Protein AF-A0A929DBM9-F1 (afdb_monomer_lite)

Structure (mmCIF, N/CA/C/O backbone):
data_AF-A0A929DBM9-F1
#
_entry.id   AF-A0A929DBM9-F1
#
loop_
_atom_site.group_PDB
_atom_site.id
_atom_site.type_symbol
_atom_site.label_atom_id
_atom_site.label_alt_id
_atom_site.label_comp_id
_atom_site.label_asym_id
_atom_site.label_entity_id
_atom_site.label_seq_id
_atom_site.pdbx_PDB_ins_code
_atom_site.Cartn_x
_atom_site.Cartn_y
_atom_site.Cartn_z
_atom_site.occupancy
_atom_site.B_iso_or_equiv
_atom_site.auth_seq_id
_atom_site.auth_comp_id
_atom_site.auth_asym_id
_atom_site.auth_atom_id
_atom_site.pdbx_PDB_model_num
ATOM 1 N N . LEU A 1 1 ? 16.227 -7.879 21.714 1.00 87.81 1 LEU A N 1
ATOM 2 C CA . LEU A 1 1 ? 15.997 -8.322 20.321 1.00 87.81 1 LEU A CA 1
ATOM 3 C C . LEU A 1 1 ? 14.558 -7.976 19.955 1.00 87.81 1 LEU A C 1
ATOM 5 O O . LEU A 1 1 ? 13.703 -8.165 20.810 1.00 87.81 1 LEU A O 1
ATOM 9 N N . LEU A 1 2 ? 14.306 -7.448 18.754 1.00 95.88 2 LEU A N 1
ATOM 10 C CA . LEU A 1 2 ? 12.964 -7.168 18.230 1.00 95.88 2 LEU A CA 1
ATOM 11 C C . LEU A 1 2 ? 12.790 -7.937 16.918 1.00 95.88 2 LEU A C 1
ATOM 13 O O . LEU A 1 2 ? 13.619 -7.795 16.022 1.00 95.88 2 LEU A O 1
ATOM 17 N N . GLU A 1 3 ? 11.730 -8.734 16.816 1.00 96.94 3 GLU A N 1
ATOM 18 C CA . GLU A 1 3 ? 11.379 -9.483 15.610 1.00 96.94 3 GLU A CA 1
ATOM 19 C C . GLU A 1 3 ? 10.009 -9.025 15.104 1.00 96.94 3 GLU A C 1
ATOM 21 O O . GLU A 1 3 ? 9.023 -9.038 15.841 1.00 96.94 3 GLU A O 1
ATOM 26 N N . CYS A 1 4 ? 9.951 -8.621 13.834 1.00 96.38 4 CYS A N 1
ATOM 27 C CA . CYS A 1 4 ? 8.731 -8.144 13.192 1.00 96.38 4 CYS A CA 1
ATOM 28 C C . CYS A 1 4 ? 8.253 -9.173 12.167 1.00 96.38 4 CYS A C 1
ATOM 30 O O . CYS A 1 4 ? 8.743 -9.214 11.037 1.00 96.38 4 CYS A O 1
ATOM 32 N N . LEU A 1 5 ? 7.273 -9.988 12.552 1.00 96.06 5 LEU A N 1
ATOM 33 C CA . LEU A 1 5 ? 6.676 -10.990 11.672 1.00 96.06 5 LEU A CA 1
ATOM 34 C C . LEU A 1 5 ? 5.812 -10.313 10.598 1.00 96.06 5 LEU A C 1
ATOM 36 O O . LEU A 1 5 ? 4.666 -9.935 10.841 1.00 96.06 5 LEU A O 1
ATOM 40 N N . THR A 1 6 ? 6.381 -10.157 9.405 1.00 96.69 6 THR A N 1
ATOM 41 C CA . THR A 1 6 ? 5.739 -9.537 8.237 1.00 96.69 6 THR A CA 1
ATOM 42 C C . THR A 1 6 ? 5.645 -10.514 7.066 1.00 96.69 6 THR A C 1
ATOM 44 O O . THR A 1 6 ? 6.151 -11.635 7.130 1.00 96.69 6 THR A O 1
ATOM 47 N N . TYR A 1 7 ? 4.997 -10.094 5.979 1.00 96.81 7 TYR A N 1
ATOM 48 C CA . TYR A 1 7 ? 4.805 -10.928 4.800 1.00 96.81 7 TYR A CA 1
ATOM 49 C C . TYR A 1 7 ? 4.990 -10.170 3.490 1.00 96.81 7 TYR A C 1
ATOM 51 O O . TYR A 1 7 ? 4.386 -9.122 3.258 1.00 96.81 7 TYR A O 1
ATOM 59 N N . ARG A 1 8 ? 5.788 -10.750 2.587 1.00 95.81 8 ARG A N 1
ATOM 60 C CA . ARG A 1 8 ? 5.996 -10.228 1.234 1.00 95.81 8 ARG A CA 1
ATOM 61 C C . ARG A 1 8 ? 4.937 -10.794 0.294 1.00 95.81 8 ARG A C 1
ATOM 63 O O . ARG A 1 8 ? 4.937 -11.976 -0.049 1.00 95.81 8 ARG A O 1
ATOM 70 N N . TRP A 1 9 ? 4.036 -9.924 -0.151 1.00 95.69 9 TRP A N 1
ATOM 71 C CA . TRP A 1 9 ? 2.927 -10.336 -1.011 1.00 95.69 9 TRP A CA 1
ATOM 72 C C . TRP A 1 9 ? 3.399 -10.745 -2.394 1.00 95.69 9 TRP A C 1
ATOM 74 O O . TRP A 1 9 ? 2.910 -11.730 -2.919 1.00 95.69 9 TRP A O 1
ATOM 84 N N . ARG A 1 10 ? 4.359 -10.034 -2.984 1.00 95.50 10 ARG A N 1
ATOM 85 C CA . ARG A 1 10 ? 4.923 -10.386 -4.292 1.00 95.50 10 ARG A CA 1
ATOM 86 C C . ARG A 1 10 ? 6.109 -11.344 -4.154 1.00 95.50 10 ARG A C 1
ATOM 88 O O . ARG A 1 10 ? 6.555 -11.664 -3.048 1.00 95.50 10 ARG A O 1
ATOM 95 N N . GLY A 1 11 ? 6.573 -11.831 -5.292 1.00 93.31 11 GLY A N 1
ATOM 96 C CA . GLY A 1 11 ? 7.747 -12.671 -5.426 1.00 93.31 11 GLY A CA 1
ATOM 97 C C . GLY A 1 11 ? 9.004 -12.038 -4.850 1.00 93.31 11 GLY A C 1
ATOM 98 O O . GLY A 1 11 ? 9.001 -10.890 -4.403 1.00 93.31 11 GLY A O 1
ATOM 99 N N . HIS A 1 12 ? 10.097 -12.800 -4.831 1.00 93.50 12 HIS A N 1
ATOM 100 C CA . HIS A 1 12 ? 11.382 -12.254 -4.380 1.00 93.50 12 HIS A CA 1
ATOM 101 C C . HIS A 1 12 ? 11.817 -11.063 -5.236 1.00 93.50 12 HIS A C 1
ATOM 103 O O . HIS A 1 12 ? 12.328 -10.078 -4.706 1.00 93.50 12 HIS A O 1
ATOM 109 N N . VAL A 1 13 ? 11.537 -11.145 -6.538 1.00 92.69 13 VAL A N 1
ATOM 110 C CA . VAL A 1 13 ? 11.789 -10.098 -7.522 1.00 92.69 13 VAL A CA 1
ATOM 111 C C . VAL A 1 13 ? 10.612 -9.973 -8.484 1.00 92.69 13 VAL A C 1
ATOM 113 O O . VAL A 1 13 ? 9.881 -10.931 -8.740 1.00 92.69 13 VAL A O 1
ATOM 116 N N . GLY A 1 14 ? 10.461 -8.784 -9.060 1.00 92.50 14 GLY A N 1
ATOM 117 C CA . GLY A 1 14 ? 9.451 -8.519 -10.076 1.00 92.50 14 GLY A CA 1
ATOM 118 C C . GLY A 1 14 ? 8.016 -8.440 -9.536 1.00 92.50 14 GLY A C 1
ATOM 119 O O . GLY A 1 14 ? 7.768 -8.454 -8.330 1.00 92.50 14 GLY A O 1
ATOM 120 N N . PRO A 1 15 ? 7.034 -8.300 -10.440 1.00 94.06 15 PRO A N 1
ATOM 121 C CA . PRO A 1 15 ? 5.676 -7.938 -10.056 1.00 94.06 15 PRO A CA 1
ATOM 122 C C . PRO A 1 15 ? 4.777 -9.136 -9.713 1.00 94.06 15 PRO A C 1
ATOM 124 O O . PRO A 1 15 ? 3.622 -8.918 -9.355 1.00 94.06 15 PRO A O 1
ATOM 127 N N . ARG A 1 16 ? 5.230 -10.384 -9.859 1.00 94.75 16 ARG A N 1
ATOM 128 C CA . ARG A 1 16 ? 4.363 -11.569 -9.729 1.00 94.75 16 ARG A CA 1
ATOM 129 C C . ARG A 1 16 ? 4.128 -11.956 -8.268 1.00 94.75 16 ARG A C 1
ATOM 131 O O . ARG A 1 16 ? 4.829 -11.492 -7.378 1.00 94.75 16 ARG A O 1
ATOM 138 N N . TYR A 1 17 ? 3.125 -12.799 -8.028 1.00 94.31 17 TYR A N 1
ATOM 139 C CA . TYR A 1 17 ? 2.826 -13.381 -6.714 1.00 94.31 17 TYR A CA 1
ATOM 140 C C . TYR A 1 17 ? 3.434 -14.784 -6.531 1.00 94.31 17 TYR A C 1
ATOM 142 O O . TYR A 1 17 ? 3.259 -15.368 -5.471 1.00 94.31 17 TYR A O 1
ATOM 150 N N . ASP A 1 18 ? 4.145 -15.341 -7.511 1.00 93.25 18 ASP A N 1
ATOM 151 C CA . ASP A 1 18 ? 4.864 -16.628 -7.420 1.00 93.25 18 ASP A CA 1
ATOM 152 C C . ASP A 1 18 ? 4.044 -17.811 -6.854 1.00 93.25 18 ASP A C 1
ATOM 154 O O . ASP A 1 18 ? 4.601 -18.758 -6.304 1.00 93.25 18 ASP A O 1
ATOM 158 N N . ILE A 1 19 ? 2.712 -17.767 -6.980 1.00 94.50 19 ILE A N 1
ATOM 159 C CA . ILE A 1 19 ? 1.818 -18.878 -6.611 1.00 94.50 19 ILE A CA 1
ATOM 160 C C . ILE A 1 19 ? 2.003 -20.048 -7.590 1.00 94.50 19 ILE A C 1
ATOM 162 O O . ILE A 1 19 ? 1.852 -21.201 -7.216 1.00 94.50 19 ILE A O 1
ATOM 166 N N . ASP A 1 20 ? 2.402 -19.751 -8.829 1.00 92.00 20 ASP A N 1
ATOM 167 C CA . ASP A 1 20 ? 2.701 -20.708 -9.900 1.00 92.00 20 ASP A CA 1
ATOM 168 C C . ASP A 1 20 ? 4.087 -21.368 -9.780 1.00 92.00 20 ASP A C 1
ATOM 170 O O . ASP A 1 20 ? 4.507 -22.083 -10.687 1.00 92.00 20 ASP A O 1
ATOM 174 N N . LYS A 1 21 ? 4.837 -21.078 -8.711 1.00 90.25 21 LYS A N 1
ATOM 175 C CA . LYS A 1 21 ? 6.215 -21.558 -8.512 1.00 90.25 21 LYS A CA 1
ATOM 176 C C . LYS A 1 21 ? 6.339 -22.673 -7.476 1.00 90.25 21 LYS A C 1
ATOM 178 O O . LYS A 1 21 ? 7.461 -23.034 -7.143 1.00 90.25 21 LYS A O 1
ATOM 183 N N . ASP A 1 22 ? 5.222 -23.158 -6.931 1.00 87.19 22 ASP A N 1
ATOM 184 C CA . ASP A 1 22 ? 5.170 -24.136 -5.831 1.00 87.19 22 ASP A CA 1
ATOM 185 C C . ASP A 1 22 ? 5.970 -23.725 -4.574 1.00 87.19 22 ASP A C 1
ATOM 187 O O . ASP A 1 22 ? 6.268 -24.542 -3.706 1.00 87.19 22 ASP A O 1
ATOM 191 N N . LEU A 1 23 ? 6.293 -22.433 -4.435 1.00 90.88 23 LEU A N 1
ATOM 192 C CA . LEU A 1 23 ? 7.016 -21.882 -3.280 1.00 90.88 23 LEU A CA 1
ATOM 193 C C . LEU A 1 23 ? 6.089 -21.547 -2.105 1.00 90.88 23 LEU A C 1
ATOM 195 O O . LEU A 1 23 ? 6.554 -21.377 -0.981 1.00 90.88 23 LEU A O 1
ATOM 199 N N . ARG A 1 24 ? 4.791 -21.388 -2.377 1.00 94.00 24 ARG A N 1
ATOM 200 C CA . ARG A 1 24 ? 3.744 -21.081 -1.398 1.00 94.00 24 ARG A CA 1
ATOM 201 C C . ARG A 1 24 ? 2.369 -21.394 -1.972 1.00 94.00 24 ARG A C 1
ATOM 203 O O . ARG A 1 24 ? 2.192 -21.461 -3.185 1.00 94.00 24 ARG A O 1
ATOM 210 N 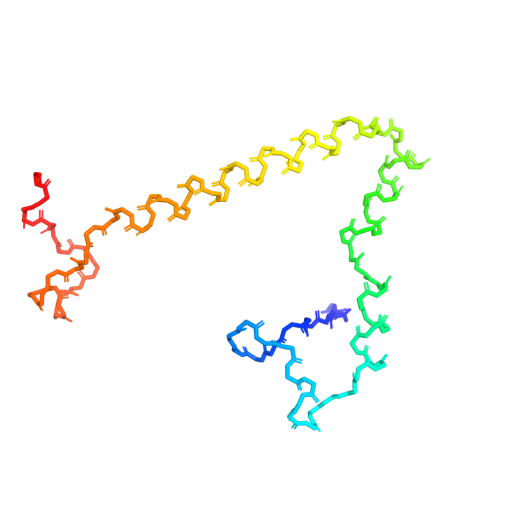N . SER A 1 25 ? 1.378 -21.503 -1.096 1.00 95.69 25 SER A N 1
ATOM 211 C CA . SER A 1 25 ? -0.019 -21.691 -1.501 1.00 95.69 25 SER A CA 1
ATOM 212 C C . SER A 1 25 ? -0.775 -20.364 -1.608 1.00 95.69 25 SER A C 1
ATOM 214 O O . SER A 1 25 ? -0.473 -19.402 -0.898 1.00 95.69 25 SER A O 1
ATOM 216 N N . GLN A 1 26 ? -1.833 -20.339 -2.424 1.00 96.81 26 GLN A N 1
ATOM 217 C CA . GLN A 1 26 ? -2.784 -19.221 -2.453 1.00 96.81 26 GLN A CA 1
ATOM 218 C C . GLN A 1 26 ? -3.383 -18.963 -1.058 1.00 96.81 26 GLN A C 1
ATOM 220 O O . GLN A 1 26 ? -3.431 -17.827 -0.598 1.00 96.81 26 GLN A O 1
ATOM 225 N N . ALA A 1 27 ? -3.733 -20.031 -0.334 1.00 97.38 27 ALA A N 1
ATOM 226 C CA . ALA A 1 27 ? -4.304 -19.937 1.008 1.00 97.38 27 ALA A CA 1
ATOM 227 C C . ALA A 1 27 ? -3.349 -19.306 2.038 1.00 97.38 27 ALA A C 1
ATOM 229 O O . ALA A 1 27 ? -3.784 -18.676 3.001 1.00 97.38 27 ALA A O 1
ATOM 230 N N . GLU A 1 28 ? -2.037 -19.491 1.898 1.00 97.25 28 GLU A N 1
ATOM 231 C CA . GLU A 1 28 ? -1.058 -18.778 2.721 1.00 97.25 28 GLU A CA 1
ATOM 232 C C . GLU A 1 28 ? -1.045 -17.278 2.409 1.00 97.25 28 GLU A C 1
ATOM 234 O O . GLU A 1 28 ? -1.158 -16.473 3.335 1.00 97.25 28 GLU A O 1
ATOM 239 N N . LEU A 1 29 ? -0.968 -16.908 1.126 1.00 97.25 29 LEU A N 1
ATOM 240 C CA . LEU A 1 29 ? -0.985 -15.509 0.696 1.00 97.25 29 LEU A CA 1
ATOM 241 C C . LEU A 1 29 ? -2.256 -14.792 1.175 1.00 97.25 29 LEU A C 1
ATOM 243 O O . LEU A 1 29 ? -2.158 -13.713 1.759 1.00 97.25 29 LEU A O 1
ATOM 247 N N . ASP A 1 30 ? -3.426 -15.408 1.002 1.00 97.75 30 ASP A N 1
ATOM 248 C CA . ASP A 1 30 ? -4.713 -14.833 1.406 1.00 97.75 30 ASP A CA 1
ATOM 249 C C . ASP A 1 30 ? -4.783 -14.590 2.918 1.00 97.75 30 ASP A C 1
ATOM 251 O O . ASP A 1 30 ? -5.197 -13.516 3.365 1.00 97.75 30 ASP A O 1
ATOM 255 N N . ARG A 1 31 ? -4.305 -15.554 3.723 1.00 97.75 31 ARG A N 1
ATOM 256 C CA . ARG A 1 31 ? -4.231 -15.421 5.189 1.00 97.75 31 ARG A CA 1
ATOM 257 C C . ARG A 1 31 ? -3.385 -14.223 5.614 1.00 97.75 31 ARG A C 1
ATOM 259 O O . ARG A 1 31 ? -3.738 -13.539 6.574 1.00 97.75 31 ARG A O 1
ATOM 266 N N . TRP A 1 32 ? -2.290 -13.949 4.910 1.00 97.38 32 TRP A N 1
ATOM 267 C CA . TRP A 1 32 ? -1.436 -12.796 5.195 1.00 97.38 32 TRP A CA 1
ATOM 268 C C . TRP A 1 32 ? -1.978 -11.483 4.633 1.00 97.38 32 TRP A C 1
ATOM 270 O O . TRP A 1 32 ? -1.875 -10.451 5.295 1.00 97.38 32 TRP A O 1
ATOM 280 N N . MET A 1 33 ? -2.607 -11.496 3.459 1.00 97.31 33 MET A N 1
ATOM 281 C CA . MET A 1 33 ? -3.273 -10.319 2.898 1.00 97.31 33 MET A CA 1
ATOM 282 C C . MET A 1 33 ? -4.445 -9.845 3.765 1.00 97.31 33 MET A C 1
ATOM 284 O O . MET A 1 33 ? -4.660 -8.638 3.899 1.00 97.31 33 MET A O 1
ATOM 288 N N . ALA A 1 34 ? -5.162 -10.767 4.415 1.00 97.44 34 ALA A N 1
ATOM 289 C CA . ALA A 1 34 ? -6.201 -10.437 5.392 1.00 97.44 34 ALA A CA 1
ATOM 290 C C . ALA A 1 34 ? -5.660 -9.644 6.601 1.00 97.44 34 ALA A C 1
ATOM 292 O O . ALA A 1 34 ? -6.404 -8.897 7.232 1.00 97.44 34 ALA A O 1
ATOM 293 N N . ARG A 1 35 ? -4.355 -9.748 6.886 1.00 97.12 35 ARG A N 1
ATOM 294 C CA . ARG A 1 35 ? -3.637 -9.020 7.946 1.00 97.12 35 ARG A CA 1
ATOM 295 C C . ARG A 1 35 ? -2.918 -7.772 7.423 1.00 97.12 35 ARG A C 1
ATOM 297 O O . ARG A 1 35 ? -1.889 -7.375 7.961 1.00 97.12 35 ARG A O 1
ATOM 304 N N . CYS A 1 36 ? -3.417 -7.169 6.345 1.00 98.00 36 CYS A N 1
ATOM 305 C CA . CYS A 1 36 ? -2.822 -5.970 5.762 1.00 98.00 36 CYS A CA 1
ATOM 306 C C . CYS A 1 36 ? -2.710 -4.840 6.810 1.00 98.00 36 CYS A C 1
ATOM 308 O O . CYS A 1 36 ? -3.747 -4.351 7.271 1.00 98.00 36 CYS A O 1
ATOM 310 N N . PRO A 1 37 ? -1.492 -4.365 7.141 1.00 97.50 37 PRO A N 1
ATOM 311 C CA . PRO A 1 37 ? -1.309 -3.344 8.171 1.00 97.50 37 PRO A CA 1
ATOM 312 C C . PRO A 1 37 ? -1.952 -2.008 7.784 1.00 97.50 37 PRO A C 1
ATOM 314 O O . PRO A 1 37 ? -2.449 -1.305 8.654 1.00 97.50 37 PRO A O 1
ATOM 317 N N . ILE A 1 38 ? -2.024 -1.689 6.486 1.00 96.81 38 ILE A N 1
ATOM 318 C CA . ILE A 1 38 ? -2.684 -0.472 5.990 1.00 96.81 38 ILE A CA 1
ATOM 319 C C . ILE A 1 38 ? -4.188 -0.526 6.271 1.00 96.81 38 ILE A C 1
ATOM 321 O O . ILE A 1 38 ? -4.733 0.416 6.831 1.00 96.81 38 ILE A O 1
ATOM 325 N N . ARG A 1 39 ? -4.857 -1.645 5.955 1.00 96.75 39 ARG A N 1
ATOM 326 C CA . ARG A 1 39 ? -6.297 -1.808 6.228 1.00 96.75 39 ARG A CA 1
ATOM 327 C C . ARG A 1 39 ? -6.602 -1.812 7.724 1.00 96.75 39 ARG A C 1
ATOM 329 O O . ARG A 1 39 ? -7.634 -1.302 8.140 1.00 96.75 39 ARG A O 1
ATOM 336 N N . MET A 1 40 ? -5.723 -2.415 8.524 1.00 97.19 40 MET A N 1
ATOM 337 C CA . MET A 1 40 ? -5.862 -2.414 9.981 1.00 97.19 40 MET A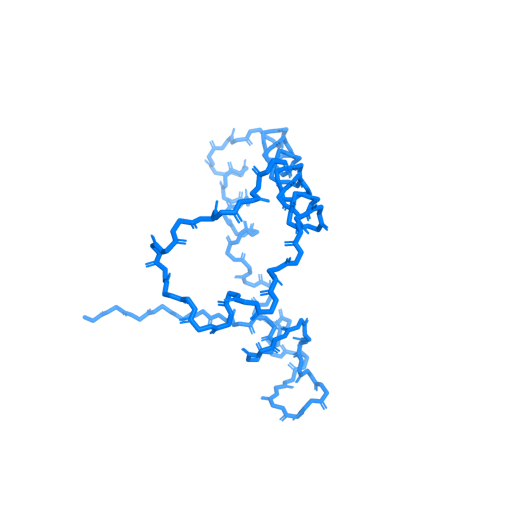 CA 1
ATOM 338 C C . MET A 1 40 ? -5.732 -1.002 10.553 1.00 97.19 40 MET A C 1
ATOM 340 O O . MET A 1 40 ? -6.567 -0.609 11.362 1.00 97.19 40 MET A O 1
ATOM 344 N N . LEU A 1 41 ? -4.727 -0.243 10.107 1.00 97.12 41 LEU A N 1
ATOM 345 C CA . LEU A 1 41 ? -4.526 1.139 10.527 1.00 97.12 41 LEU A CA 1
ATOM 346 C C . LEU A 1 41 ? -5.684 2.034 10.084 1.00 97.12 41 LEU A C 1
ATOM 348 O O . LEU A 1 41 ? -6.190 2.804 10.884 1.00 97.12 41 LEU A O 1
ATOM 352 N N . GLU A 1 42 ? -6.134 1.915 8.837 1.00 97.12 42 GLU A N 1
ATOM 353 C CA . GLU A 1 42 ? -7.277 2.676 8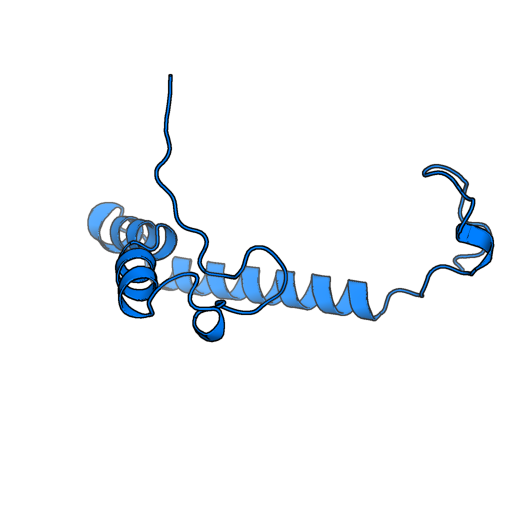.330 1.00 97.12 42 GLU A CA 1
ATOM 354 C C . GLU A 1 42 ? -8.528 2.441 9.174 1.00 97.12 42 GLU A C 1
ATOM 356 O O . GLU A 1 42 ? -9.147 3.401 9.622 1.00 97.12 42 GLU A O 1
ATOM 361 N N . ARG A 1 43 ? -8.851 1.176 9.4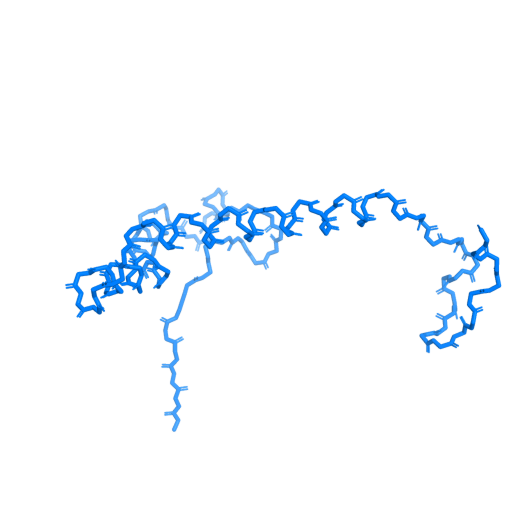66 1.00 97.19 43 ARG A N 1
ATOM 362 C CA . ARG A 1 43 ? -9.972 0.841 10.347 1.00 97.19 43 ARG A CA 1
ATOM 363 C C . ARG A 1 43 ? -9.820 1.497 11.721 1.00 97.19 43 ARG A C 1
ATOM 365 O O . ARG A 1 43 ? -10.747 2.149 12.179 1.00 97.19 43 ARG A O 1
ATOM 372 N N . HIS A 1 44 ? -8.643 1.383 12.333 1.00 97.56 44 HIS A N 1
ATOM 373 C CA . HIS A 1 44 ? -8.354 2.003 13.626 1.00 97.56 44 HIS A CA 1
ATOM 374 C C . HIS A 1 44 ? -8.523 3.534 13.591 1.00 97.56 44 HIS A C 1
ATOM 376 O O . HIS A 1 44 ? -9.118 4.126 14.489 1.00 97.56 44 HIS A O 1
ATOM 382 N N . LEU A 1 45 ? -8.059 4.193 12.527 1.00 96.94 45 LEU A N 1
ATOM 383 C CA . LEU A 1 45 ? -8.184 5.643 12.382 1.00 96.94 45 LEU A CA 1
ATOM 384 C C . LEU A 1 45 ? -9.645 6.094 12.244 1.00 96.94 45 LEU A C 1
ATOM 386 O O . LEU A 1 45 ? -10.023 7.118 12.813 1.00 96.94 45 LEU A O 1
ATOM 390 N N . LEU A 1 46 ? -10.454 5.341 11.499 1.00 96.81 46 LEU A N 1
ATOM 391 C CA . LEU A 1 46 ? -11.864 5.658 11.267 1.00 96.81 46 LEU A CA 1
ATOM 392 C C . LEU A 1 46 ? -12.735 5.354 12.492 1.00 96.81 46 LEU A C 1
ATOM 394 O O . LEU A 1 46 ? -13.574 6.169 12.867 1.00 96.81 46 LEU A O 1
ATOM 398 N N . GLU A 1 47 ? -12.543 4.187 13.106 1.00 96.94 47 GLU A N 1
ATOM 399 C CA . GLU A 1 47 ? -13.413 3.682 14.174 1.00 96.94 47 GLU A CA 1
ATOM 400 C C . GLU A 1 47 ? -13.010 4.204 15.556 1.00 96.94 47 GLU A C 1
ATOM 402 O O . GLU A 1 47 ? -13.879 4.512 16.369 1.00 96.94 47 GLU A O 1
ATOM 407 N N . GLU A 1 48 ? -11.708 4.325 15.828 1.00 96.69 48 GLU A N 1
ATOM 408 C CA . GLU A 1 48 ? -11.200 4.622 17.175 1.00 96.69 48 GLU A CA 1
ATOM 409 C C . GLU A 1 48 ? -10.628 6.039 17.294 1.00 96.69 48 GLU A C 1
ATOM 411 O O . GLU A 1 48 ? -10.753 6.664 18.345 1.00 96.69 48 GLU A O 1
ATOM 416 N N . CYS A 1 49 ? -10.033 6.582 16.224 1.00 96.00 49 CYS A N 1
ATOM 417 C CA . CYS A 1 49 ? -9.455 7.934 16.237 1.00 96.00 49 CYS A CA 1
ATOM 418 C C . CYS A 1 49 ? -10.399 9.021 15.689 1.00 96.00 49 CYS A C 1
ATOM 420 O O . CYS A 1 49 ? -10.051 10.201 15.732 1.00 96.00 49 CYS A O 1
ATOM 422 N N . GLY A 1 50 ? -11.572 8.651 15.158 1.00 94.94 50 GLY A N 1
ATOM 423 C CA . GLY A 1 50 ? -12.578 9.594 14.655 1.00 94.94 50 GLY A CA 1
ATOM 424 C C . GLY A 1 50 ? -12.160 10.375 13.404 1.00 94.94 50 GLY A C 1
ATOM 425 O O . GLY A 1 50 ? -12.695 11.454 13.143 1.00 94.94 50 GLY A O 1
ATOM 426 N N . ILE A 1 51 ? -11.203 9.862 12.624 1.00 97.12 51 ILE A N 1
ATOM 427 C CA . ILE A 1 51 ? -10.832 10.464 11.342 1.00 97.12 51 ILE A CA 1
ATOM 428 C C . ILE A 1 51 ? -12.007 10.332 10.371 1.00 97.12 51 ILE A C 1
ATOM 430 O O . ILE A 1 51 ? -12.583 9.260 10.202 1.00 97.12 51 ILE A O 1
ATOM 434 N N . ALA A 1 52 ? -12.358 11.428 9.698 1.00 97.12 52 ALA A N 1
ATOM 435 C CA . ALA A 1 52 ? -13.417 11.398 8.701 1.00 97.12 52 ALA A CA 1
ATOM 436 C C . ALA A 1 52 ? -12.988 10.558 7.479 1.00 97.12 52 ALA A C 1
ATOM 438 O O . ALA A 1 52 ? -11.884 10.769 6.966 1.00 97.12 52 ALA A O 1
ATOM 439 N N . PRO A 1 53 ? -13.862 9.693 6.928 1.00 96.81 53 PRO A N 1
ATOM 440 C CA . PRO A 1 53 ? -13.559 8.909 5.725 1.00 96.81 53 PRO A CA 1
ATOM 441 C C . PRO A 1 53 ? -13.055 9.753 4.548 1.00 96.81 53 PRO A C 1
ATOM 443 O O . PRO A 1 53 ? -12.146 9.345 3.831 1.00 96.81 53 PRO A O 1
ATOM 446 N N . ALA A 1 54 ? -13.579 10.974 4.400 1.00 97.75 54 ALA A N 1
ATOM 447 C CA . ALA A 1 54 ? -13.155 11.917 3.368 1.00 97.75 54 ALA A CA 1
ATOM 448 C C . ALA A 1 54 ? -11.655 12.266 3.430 1.00 97.75 54 ALA A C 1
ATOM 450 O O . ALA A 1 54 ? -11.045 12.504 2.394 1.00 97.75 54 ALA A O 1
ATOM 451 N N . VAL A 1 55 ? -11.046 12.266 4.622 1.00 97.44 55 VAL A N 1
ATOM 452 C CA . VAL A 1 55 ? -9.606 12.524 4.786 1.00 97.44 55 VAL A CA 1
ATOM 453 C C . VAL A 1 55 ? -8.784 11.371 4.215 1.00 97.44 55 VAL A C 1
ATOM 455 O O . VAL A 1 55 ? -7.798 11.604 3.521 1.00 97.44 55 VAL A O 1
ATOM 458 N N . VAL A 1 56 ? -9.197 10.126 4.470 1.00 96.25 56 VAL A N 1
ATOM 459 C CA . VAL A 1 56 ? -8.521 8.933 3.935 1.00 96.25 56 VAL A CA 1
ATOM 460 C C . VAL A 1 56 ? -8.615 8.900 2.410 1.00 96.25 56 VAL A C 1
ATOM 462 O O . VAL A 1 56 ? -7.616 8.642 1.738 1.00 96.25 56 VAL A O 1
ATOM 465 N N . GLU A 1 57 ? -9.789 9.206 1.859 1.00 96.94 57 GLU A N 1
ATOM 466 C CA . GLU A 1 57 ? -9.989 9.264 0.409 1.00 96.94 57 GLU A CA 1
ATOM 467 C C . GLU A 1 57 ? -9.155 10.367 -0.250 1.00 96.94 57 GLU A C 1
ATOM 469 O O . GLU A 1 57 ? -8.507 10.129 -1.271 1.00 96.94 57 GLU A O 1
ATOM 474 N N . GLU A 1 58 ? -9.083 11.548 0.364 1.00 98.12 58 GLU A N 1
ATOM 475 C CA . GLU A 1 58 ? -8.251 12.636 -0.145 1.00 98.12 58 GLU A CA 1
ATOM 476 C C . GLU A 1 58 ? -6.755 12.282 -0.102 1.00 98.12 58 GLU A C 1
ATOM 478 O O . GLU A 1 58 ? -6.040 12.511 -1.078 1.00 98.12 58 GLU A O 1
ATOM 483 N N . LEU A 1 59 ? -6.282 11.632 0.968 1.00 97.31 59 LEU A N 1
ATOM 484 C CA . LEU A 1 59 ? -4.906 11.128 1.044 1.00 97.31 59 LEU A CA 1
ATOM 485 C C . LEU A 1 59 ? -4.609 10.110 -0.065 1.00 97.31 59 LEU A C 1
ATOM 487 O O . LEU A 1 59 ? -3.571 10.198 -0.723 1.00 97.31 59 LEU A O 1
ATOM 491 N N . ARG A 1 60 ? -5.519 9.159 -0.313 1.00 97.00 60 ARG A N 1
ATOM 492 C CA . ARG A 1 60 ? -5.376 8.180 -1.405 1.00 97.00 60 ARG A CA 1
ATOM 493 C C . ARG A 1 60 ? -5.275 8.869 -2.761 1.00 97.00 60 ARG A C 1
ATOM 495 O O . ARG A 1 60 ? -4.411 8.503 -3.558 1.00 97.00 60 ARG A O 1
ATOM 502 N N . ARG A 1 61 ? -6.121 9.874 -3.006 1.00 98.50 61 ARG A N 1
ATOM 503 C CA . ARG A 1 61 ? -6.119 10.660 -4.244 1.00 98.50 61 ARG A CA 1
ATOM 504 C C . ARG A 1 61 ? -4.786 11.383 -4.444 1.00 98.50 61 ARG A C 1
ATOM 506 O O . ARG A 1 61 ? -4.187 11.248 -5.507 1.00 98.50 61 ARG A O 1
ATOM 513 N N . GLN A 1 62 ? -4.303 12.092 -3.422 1.00 98.69 62 GLN A N 1
ATOM 514 C CA . GLN A 1 62 ? -3.029 12.819 -3.477 1.00 98.69 62 GLN A CA 1
ATOM 515 C C . GLN A 1 62 ? -1.840 11.884 -3.726 1.00 98.69 62 GLN A C 1
ATOM 517 O O . GLN A 1 62 ? -0.972 12.188 -4.541 1.00 98.69 62 GLN A O 1
ATOM 522 N N . ILE A 1 63 ? -1.808 10.724 -3.063 1.00 98.44 63 ILE A N 1
ATOM 523 C CA . ILE A 1 63 ? -0.741 9.732 -3.249 1.00 98.44 63 ILE A CA 1
ATOM 524 C C . ILE A 1 63 ? -0.7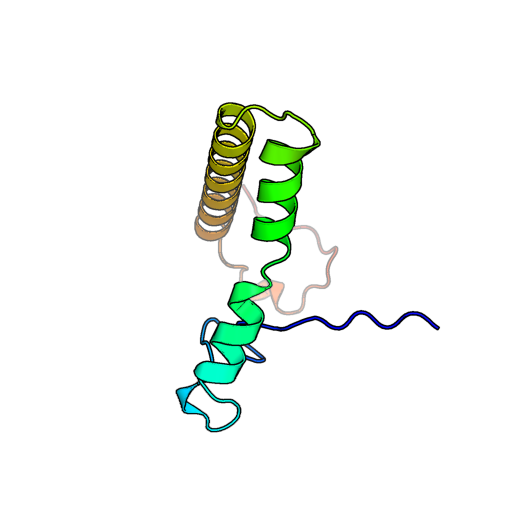77 9.155 -4.667 1.00 98.44 63 ILE A C 1
ATOM 526 O O . ILE A 1 63 ? 0.271 9.045 -5.300 1.00 98.44 63 ILE A O 1
ATOM 530 N N . ALA A 1 64 ? -1.959 8.801 -5.180 1.00 98.31 64 ALA A N 1
ATOM 531 C CA . ALA A 1 64 ? -2.099 8.286 -6.540 1.00 98.31 64 ALA A CA 1
ATOM 532 C C . ALA A 1 64 ? -1.609 9.308 -7.576 1.00 98.31 64 ALA A C 1
ATOM 534 O O . ALA A 1 64 ? -0.830 8.963 -8.462 1.00 98.31 64 ALA A O 1
ATOM 535 N N . GLU A 1 65 ? -1.996 10.575 -7.416 1.00 98.69 65 GLU A N 1
ATOM 536 C CA . GLU A 1 65 ? -1.546 11.671 -8.271 1.00 98.69 65 GLU A CA 1
ATOM 537 C C . GLU A 1 65 ? -0.020 11.853 -8.216 1.00 98.69 65 GLU A C 1
ATOM 539 O O . GLU A 1 65 ? 0.631 11.909 -9.259 1.00 98.69 65 GLU A O 1
ATOM 544 N N . ALA A 1 66 ? 0.572 11.861 -7.019 1.00 98.62 66 ALA A N 1
ATOM 545 C CA . ALA A 1 66 ? 2.018 11.985 -6.852 1.00 98.62 66 ALA A CA 1
ATOM 546 C C . ALA A 1 66 ? 2.787 10.815 -7.494 1.00 98.62 66 ALA A C 1
ATOM 548 O O . ALA A 1 66 ? 3.824 11.023 -8.129 1.00 98.62 66 ALA A O 1
ATOM 549 N N . VAL A 1 67 ? 2.279 9.583 -7.369 1.00 98.50 67 VAL A N 1
ATOM 550 C CA . VAL A 1 67 ? 2.884 8.396 -7.994 1.00 98.50 67 VAL A CA 1
ATOM 551 C C . VAL A 1 67 ? 2.820 8.495 -9.516 1.00 98.50 67 VAL A C 1
ATOM 553 O O . VAL A 1 67 ? 3.839 8.283 -10.174 1.00 98.50 67 VAL A O 1
ATOM 556 N N . GLU A 1 68 ? 1.669 8.860 -10.082 1.00 98.38 68 GLU A N 1
ATOM 557 C CA . GLU A 1 68 ? 1.522 9.025 -11.532 1.00 98.38 68 GLU A CA 1
ATOM 558 C C . GLU A 1 68 ? 2.443 10.120 -12.077 1.00 98.38 68 GLU A C 1
ATOM 560 O O . GLU A 1 68 ? 3.123 9.912 -13.084 1.00 98.38 68 GLU A O 1
ATOM 565 N N . GLN A 1 69 ? 2.556 11.254 -11.380 1.00 98.12 69 GLN A N 1
ATOM 566 C CA . GLN A 1 69 ? 3.494 12.320 -11.739 1.00 98.12 69 GLN A CA 1
ATOM 567 C C . GLN A 1 69 ? 4.951 11.826 -11.731 1.00 98.12 69 GLN A C 1
ATOM 569 O O . GLN A 1 69 ? 5.690 12.076 -12.686 1.00 98.12 69 GLN A O 1
ATOM 574 N N . CYS A 1 70 ? 5.360 11.072 -10.704 1.00 97.81 70 CYS A N 1
ATOM 575 C CA . CYS A 1 70 ? 6.700 10.481 -10.632 1.00 97.81 70 CYS A CA 1
ATOM 576 C C . CYS A 1 70 ? 6.963 9.507 -11.789 1.00 97.81 70 CYS A C 1
ATOM 578 O O . CYS A 1 70 ? 8.031 9.539 -12.406 1.00 97.81 70 CYS A O 1
ATOM 580 N N . VAL A 1 71 ? 5.990 8.652 -12.112 1.00 97.31 71 VAL A N 1
ATOM 581 C CA . VAL A 1 71 ? 6.101 7.684 -13.211 1.00 97.31 71 VAL A CA 1
ATOM 582 C C . VAL A 1 71 ? 6.161 8.393 -14.564 1.00 97.31 71 VAL A C 1
ATOM 584 O O . VAL A 1 71 ? 6.984 8.026 -15.405 1.00 97.31 71 VAL A O 1
ATOM 587 N N . ALA A 1 72 ? 5.335 9.418 -14.782 1.00 96.62 72 ALA A N 1
ATOM 588 C CA . ALA A 1 72 ? 5.346 10.220 -16.002 1.00 96.62 72 ALA A CA 1
ATOM 589 C C . ALA A 1 72 ? 6.689 10.937 -16.189 1.00 96.62 72 ALA A C 1
ATOM 591 O O . ALA A 1 72 ? 7.268 10.879 -17.274 1.00 96.62 72 ALA A O 1
ATOM 592 N N . HIS A 1 73 ? 7.225 11.534 -15.122 1.00 95.62 73 HIS A N 1
ATOM 593 C CA . HIS A 1 73 ? 8.547 12.154 -15.137 1.00 95.62 73 HIS A CA 1
ATOM 594 C C . HIS A 1 73 ? 9.646 11.142 -15.491 1.00 95.62 73 HIS A C 1
ATOM 596 O O . HIS A 1 73 ? 10.437 11.384 -16.401 1.00 95.62 73 HIS A O 1
ATOM 602 N N . ALA A 1 74 ? 9.656 9.975 -14.837 1.00 94.00 74 ALA A N 1
ATOM 603 C CA . ALA A 1 74 ? 10.643 8.929 -15.097 1.00 94.00 74 ALA A CA 1
ATOM 604 C C . ALA A 1 74 ? 10.579 8.401 -16.541 1.00 94.00 74 ALA A C 1
ATOM 606 O O . ALA A 1 74 ? 11.615 8.167 -17.158 1.00 94.00 74 ALA A O 1
ATOM 607 N N . ARG A 1 75 ? 9.373 8.247 -17.104 1.00 93.06 75 ARG A N 1
ATOM 608 C CA . ARG A 1 75 ? 9.170 7.814 -18.499 1.00 93.06 75 ARG A CA 1
ATOM 609 C C . ARG A 1 75 ? 9.527 8.887 -19.526 1.00 93.06 75 ARG A C 1
ATOM 611 O O . ARG A 1 75 ? 9.951 8.541 -20.622 1.00 93.06 75 ARG A O 1
ATOM 618 N N . GLY A 1 76 ? 9.332 10.162 -19.189 1.00 92.75 76 GLY A N 1
ATOM 619 C CA . GLY A 1 76 ? 9.735 11.298 -20.022 1.00 92.75 76 GLY A CA 1
ATOM 620 C C . GLY A 1 76 ? 11.235 11.601 -19.958 1.00 92.75 76 GLY A C 1
ATOM 621 O O . GLY A 1 76 ? 11.742 12.378 -20.768 1.00 92.75 76 GLY A O 1
ATOM 622 N N . GLY A 1 77 ? 11.951 10.995 -19.007 1.00 88.25 77 GLY A N 1
ATOM 623 C CA . GLY A 1 77 ? 13.396 11.104 -18.881 1.00 88.25 77 GLY A CA 1
ATOM 624 C C . GLY A 1 77 ? 14.122 10.540 -20.101 1.00 88.25 77 GLY A C 1
ATOM 625 O O . GLY A 1 77 ? 13.738 9.522 -20.676 1.00 88.25 77 GLY A O 1
ATOM 626 N N . ARG A 1 78 ? 15.213 11.198 -20.498 1.00 84.06 78 ARG A N 1
ATOM 627 C CA . ARG A 1 78 ? 16.084 10.679 -21.556 1.00 84.06 78 ARG A CA 1
ATOM 628 C C . ARG A 1 78 ? 16.846 9.465 -21.041 1.00 84.06 78 ARG A C 1
ATOM 630 O O . ARG A 1 78 ? 17.358 9.485 -19.922 1.00 84.06 78 ARG A O 1
ATOM 637 N N . CYS A 1 79 ? 16.983 8.444 -21.883 1.00 79.62 79 CYS A N 1
ATOM 638 C CA . CYS A 1 79 ? 17.914 7.365 -21.593 1.00 79.62 79 CYS A CA 1
ATOM 639 C C . CYS A 1 79 ? 19.337 7.930 -21.437 1.00 79.62 79 CYS A C 1
ATOM 641 O O . CYS A 1 79 ? 19.721 8.833 -22.189 1.00 79.62 79 CYS A O 1
ATOM 643 N N . PRO A 1 80 ? 20.126 7.401 -20.489 1.00 84.94 80 PRO A N 1
ATOM 644 C CA . PRO A 1 80 ? 21.536 7.745 -20.388 1.00 84.94 80 PRO A CA 1
ATOM 645 C C . PRO A 1 80 ? 22.250 7.426 -21.709 1.00 84.94 80 PRO A C 1
ATOM 647 O O . PRO A 1 80 ? 21.961 6.413 -22.352 1.00 84.94 80 PRO A O 1
ATOM 650 N N . SER A 1 81 ? 23.159 8.303 -22.143 1.00 84.75 81 SER A N 1
ATOM 651 C CA . SER A 1 81 ? 23.936 8.052 -23.359 1.00 84.75 81 SER A CA 1
ATOM 652 C C . SER A 1 81 ? 24.932 6.908 -23.123 1.00 84.75 81 SER A C 1
ATOM 654 O O . SER A 1 81 ? 25.384 6.718 -21.996 1.00 84.75 81 SER A O 1
ATOM 656 N N . PRO A 1 82 ? 25.355 6.161 -24.158 1.00 83.06 82 PRO A N 1
ATOM 657 C CA . PRO A 1 82 ? 26.350 5.097 -23.986 1.00 83.06 82 PRO A CA 1
ATOM 658 C C . PRO A 1 82 ? 27.655 5.568 -23.319 1.00 83.06 82 PRO A C 1
ATOM 660 O O . PRO A 1 82 ? 28.304 4.807 -22.606 1.00 83.06 82 PRO A O 1
ATOM 663 N N . ASN A 1 83 ? 28.010 6.847 -23.480 1.00 82.94 83 ASN A N 1
ATOM 664 C CA . ASN A 1 83 ? 29.198 7.441 -22.863 1.00 82.94 83 ASN A CA 1
ATOM 665 C C . ASN A 1 83 ? 29.105 7.545 -21.331 1.00 82.94 83 ASN A C 1
ATOM 667 O O . ASN A 1 83 ? 30.123 7.761 -20.679 1.00 82.94 83 ASN A O 1
ATOM 671 N N . THR A 1 84 ? 27.921 7.375 -20.732 1.00 81.25 84 THR A N 1
ATOM 672 C CA . THR A 1 84 ? 27.767 7.372 -19.271 1.00 81.25 84 THR A CA 1
ATOM 673 C C . THR A 1 84 ? 28.019 6.003 -18.638 1.00 81.25 84 THR A C 1
ATOM 675 O O . THR A 1 84 ? 28.004 5.913 -17.418 1.00 81.25 84 THR A O 1
ATOM 678 N N . LEU A 1 85 ? 28.267 4.940 -19.417 1.00 83.44 85 LEU A N 1
ATOM 679 C CA . LEU A 1 85 ? 28.481 3.580 -18.891 1.00 83.44 85 LEU A CA 1
ATOM 680 C C . LEU A 1 85 ? 29.671 3.467 -17.926 1.00 83.44 85 LEU A C 1
ATOM 682 O O . LEU A 1 85 ? 29.635 2.662 -17.001 1.00 83.44 85 LEU A O 1
ATOM 686 N N . LEU A 1 86 ? 30.728 4.250 -18.160 1.00 85.75 86 LEU A N 1
ATOM 687 C CA . LEU A 1 86 ? 31.957 4.245 -17.356 1.00 85.75 86 LEU A CA 1
ATOM 688 C C . LEU A 1 86 ? 32.063 5.462 -16.425 1.00 85.75 86 LEU A C 1
ATOM 690 O O . LEU A 1 86 ? 33.060 5.599 -15.714 1.00 85.75 86 LEU A O 1
ATOM 694 N N . ARG A 1 87 ? 31.056 6.347 -16.436 1.00 72.06 87 ARG A N 1
ATOM 695 C CA . ARG A 1 87 ? 31.011 7.508 -15.543 1.00 72.06 87 ARG A CA 1
ATOM 696 C C . ARG A 1 87 ? 30.661 7.079 -14.130 1.00 72.06 87 ARG A C 1
ATOM 698 O O . ARG A 1 87 ? 29.804 6.221 -13.924 1.00 72.06 87 ARG A O 1
ATOM 705 N N . ARG A 1 88 ? 31.307 7.713 -13.155 1.00 69.19 88 ARG A N 1
ATOM 706 C CA . ARG A 1 88 ? 30.964 7.550 -11.739 1.00 69.19 88 ARG A CA 1
ATOM 707 C C . ARG A 1 88 ? 29.895 8.574 -11.363 1.00 69.19 88 ARG A C 1
ATOM 709 O O . ARG A 1 88 ? 29.781 9.624 -11.998 1.00 69.19 88 ARG A O 1
ATOM 716 N N . GLU A 1 89 ? 29.112 8.284 -10.326 1.00 54.81 89 GLU A N 1
ATOM 717 C CA . GLU A 1 89 ? 28.212 9.287 -9.748 1.00 54.81 89 GLU A CA 1
ATOM 718 C C . GLU A 1 89 ? 29.030 10.527 -9.343 1.00 54.81 89 GLU A C 1
ATOM 720 O O . GLU A 1 89 ? 29.946 10.429 -8.527 1.00 54.81 89 GLU A O 1
ATOM 725 N N . GLY A 1 90 ? 28.743 11.677 -9.968 1.00 56.59 90 GLY A N 1
ATOM 726 C CA . GLY A 1 90 ? 29.468 12.942 -9.770 1.00 56.59 90 GLY A CA 1
ATOM 727 C C . GLY A 1 90 ? 30.090 13.547 -11.035 1.00 56.59 90 GLY A C 1
ATOM 728 O O . GLY A 1 90 ? 30.375 14.743 -11.052 1.00 56.59 90 GLY A O 1
ATOM 729 N N . ASP A 1 91 ? 30.241 12.779 -12.117 1.00 58.00 91 ASP A N 1
ATOM 730 C CA . ASP A 1 91 ? 30.744 13.316 -13.385 1.00 58.00 91 ASP A CA 1
ATOM 731 C C . ASP A 1 91 ? 29.664 14.187 -14.066 1.00 58.00 91 ASP A C 1
ATOM 733 O O . ASP A 1 91 ? 28.643 13.684 -14.543 1.00 58.00 91 ASP A O 1
ATOM 737 N N . ALA A 1 92 ? 29.876 15.509 -14.104 1.00 52.00 92 ALA A N 1
ATOM 738 C CA . ALA A 1 92 ? 28.902 16.507 -14.565 1.00 52.00 92 ALA A CA 1
ATOM 739 C C . ALA A 1 92 ? 28.274 16.159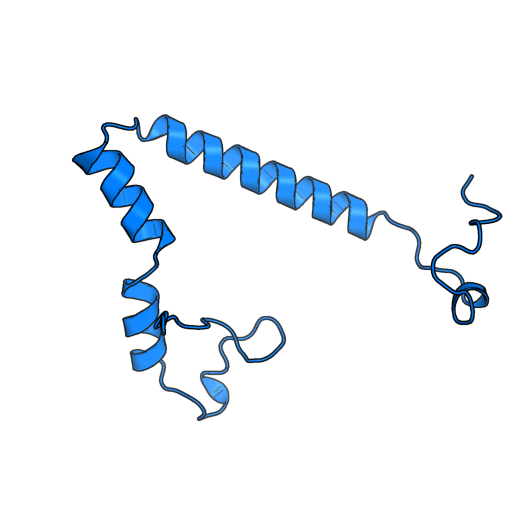 -15.926 1.00 52.00 92 ALA A C 1
ATOM 741 O O . ALA A 1 92 ? 28.991 15.937 -16.900 1.00 52.00 92 ALA A O 1
ATOM 742 N N . CYS A 1 93 ? 26.940 16.132 -16.029 1.00 50.72 93 CYS A N 1
ATOM 743 C CA . CYS A 1 93 ? 26.223 15.991 -17.303 1.00 50.72 93 CYS A CA 1
ATOM 744 C C . CYS A 1 93 ? 26.593 17.128 -18.269 1.00 50.72 93 CYS A C 1
ATOM 746 O O . CYS A 1 93 ? 25.982 18.195 -18.250 1.00 50.72 93 CYS A O 1
ATOM 748 N N . GLU A 1 94 ? 27.561 16.901 -19.154 1.00 48.62 94 GLU A N 1
ATOM 749 C CA . GLU A 1 94 ? 27.724 17.737 -20.335 1.00 48.62 94 GLU A CA 1
ATOM 750 C C . GLU A 1 94 ? 26.583 17.389 -21.295 1.00 48.62 94 GLU A C 1
ATOM 752 O O . GLU A 1 94 ? 26.534 16.295 -21.852 1.00 48.62 94 GLU A O 1
ATOM 757 N N . GLY A 1 95 ? 25.629 18.309 -21.450 1.00 51.66 95 GLY A N 1
ATOM 758 C CA . GLY A 1 95 ? 24.654 18.245 -22.542 1.00 51.66 95 GLY A CA 1
ATOM 759 C C . GLY A 1 95 ? 23.211 17.896 -22.176 1.00 51.66 95 GLY A C 1
ATOM 760 O O . GLY A 1 95 ? 22.488 17.395 -23.030 1.00 51.66 95 GLY A O 1
ATOM 761 N N . ALA A 1 96 ? 22.744 18.203 -20.964 1.00 41.22 96 ALA A N 1
ATOM 762 C CA . ALA A 1 96 ? 21.307 18.344 -20.723 1.00 41.22 96 ALA A CA 1
ATOM 763 C C . ALA A 1 96 ? 20.886 19.815 -20.890 1.00 41.22 96 ALA A C 1
ATOM 765 O O . ALA A 1 96 ? 20.629 20.506 -19.908 1.00 41.22 96 ALA A O 1
ATOM 766 N N . ARG A 1 97 ? 20.858 20.293 -22.138 1.00 38.03 97 ARG A N 1
ATOM 767 C CA . ARG A 1 97 ? 19.938 21.371 -22.526 1.00 38.03 97 ARG A CA 1
ATOM 768 C C . ARG A 1 97 ? 18.665 20.754 -23.104 1.00 38.03 97 ARG A C 1
ATOM 770 O O . ARG A 1 97 ? 18.703 19.558 -23.490 1.00 38.03 97 ARG A O 1
#

Foldseek 3Di:
DDDDDADDQPDPDDDHRCCVVPPDHPVVSVVRVVVPVVVVVVCCCVPPVVDDPVVVVVVVVVVVVVVVVVVVVVVPDDDDDPVCPPPDPPDDDDDPD

Sequence (97 aa):
LLECLTYRWRGHVGPRYDIDKDLRSQAELDRWMARCPIRMLERHLLEECGIAPAVVEELRRQIAEAVEQCVAHARGGRCPSPNTLLRREGDACEGAR

Secondary structure (DSSP, 8-state):
---------S-SSSS---GGGTSS-HHHHHHHHTT-HHHHHHHHHHHTS---HHHHHHHHHHHHHHHHHHHHHHHHSPPPPGGGTTPPTT---TT--

pLDDT: mean 90.0, std 14.0, range [38.03, 98.69]

Radius of gyration: 21.03 Å; chains: 1; bounding box: 46×46×44 Å